Protein AF-A0A525JE66-F1 (afdb_monomer_lite)

Structure (mmCIF, N/CA/C/O backbone):
data_AF-A0A525JE66-F1
#
_entry.id   AF-A0A525JE66-F1
#
loop_
_atom_site.group_PDB
_atom_site.id
_atom_site.type_symbol
_atom_site.label_atom_id
_atom_site.label_alt_id
_atom_site.label_comp_id
_atom_site.label_asym_id
_atom_site.label_entity_id
_atom_site.label_seq_id
_atom_site.pdbx_PDB_ins_code
_atom_site.Cartn_x
_atom_site.Cartn_y
_atom_site.Cartn_z
_atom_site.occupancy
_atom_site.B_iso_or_equiv
_atom_site.auth_seq_id
_atom_site.auth_comp_id
_atom_site.auth_asym_id
_atom_site.auth_atom_id
_atom_site.pdbx_PDB_model_num
ATOM 1 N N . MET A 1 1 ? 0.501 -13.854 -4.302 1.00 89.50 1 MET A N 1
ATOM 2 C CA . MET A 1 1 ? 0.083 -12.611 -5.006 1.00 89.50 1 MET A CA 1
ATOM 3 C C . MET A 1 1 ? 0.296 -11.448 -4.051 1.00 89.50 1 MET A C 1
ATOM 5 O O . MET A 1 1 ? -0.029 -11.608 -2.882 1.00 89.50 1 MET A O 1
ATOM 9 N N . TYR A 1 2 ? 0.844 -10.314 -4.493 1.00 95.88 2 TYR A N 1
ATOM 10 C CA . TYR A 1 2 ? 0.995 -9.157 -3.606 1.00 95.88 2 TYR A CA 1
ATOM 11 C C . TYR A 1 2 ? -0.272 -8.312 -3.621 1.00 95.88 2 TYR A C 1
ATOM 13 O O . TYR A 1 2 ? -0.900 -8.143 -4.667 1.00 95.88 2 TYR A O 1
ATOM 21 N N . THR A 1 3 ? -0.628 -7.770 -2.466 1.00 96.94 3 THR A N 1
ATOM 22 C CA . THR A 1 3 ? -1.794 -6.903 -2.320 1.00 96.94 3 THR A CA 1
ATOM 23 C C . THR A 1 3 ? -1.390 -5.647 -1.567 1.00 96.94 3 THR A C 1
ATOM 25 O O . THR A 1 3 ? -0.843 -5.736 -0.472 1.00 96.94 3 THR A O 1
ATOM 28 N N . LEU A 1 4 ? -1.652 -4.482 -2.150 1.00 95.62 4 LEU A N 1
ATOM 29 C CA . LEU A 1 4 ? -1.508 -3.194 -1.486 1.00 95.62 4 LEU A CA 1
ATOM 30 C C . LEU A 1 4 ? -2.892 -2.757 -1.015 1.00 95.62 4 LEU A C 1
ATOM 32 O O . LEU A 1 4 ? -3.827 -2.671 -1.813 1.00 95.62 4 LEU A O 1
ATOM 36 N N . LEU A 1 5 ? -3.016 -2.503 0.280 1.00 96.12 5 LEU A N 1
ATOM 37 C CA . LEU A 1 5 ? -4.239 -2.052 0.928 1.00 96.12 5 LEU A CA 1
ATOM 38 C C . LEU A 1 5 ? -4.056 -0.600 1.355 1.00 96.12 5 LEU A C 1
ATOM 40 O O . LEU A 1 5 ? -3.178 -0.310 2.165 1.00 96.12 5 LEU A O 1
ATOM 44 N N . VAL A 1 6 ? -4.866 0.302 0.811 1.00 96.12 6 VAL A N 1
ATOM 45 C CA . VAL A 1 6 ? -4.792 1.738 1.111 1.00 96.12 6 VAL A CA 1
ATOM 46 C C . VAL A 1 6 ? -5.811 2.075 2.186 1.00 96.12 6 VAL A C 1
ATOM 48 O O . VAL A 1 6 ? -7.004 1.841 1.992 1.00 96.12 6 VAL A O 1
ATOM 51 N N . TYR A 1 7 ? -5.353 2.643 3.295 1.00 95.06 7 TYR A N 1
ATOM 52 C CA . TYR A 1 7 ? -6.206 3.091 4.392 1.00 95.06 7 TYR A CA 1
ATOM 53 C C . TYR A 1 7 ? -6.212 4.612 4.457 1.00 95.06 7 TYR A C 1
ATOM 55 O O . TYR A 1 7 ? -5.166 5.244 4.302 1.00 95.06 7 TYR A O 1
ATOM 63 N N . HIS A 1 8 ? -7.384 5.198 4.696 1.00 93.56 8 HIS A N 1
ATOM 64 C CA . HIS A 1 8 ? -7.522 6.622 4.992 1.00 93.56 8 HIS A CA 1
ATOM 65 C C . HIS A 1 8 ? -7.889 6.846 6.469 1.00 93.56 8 HIS A C 1
ATOM 67 O O . HIS A 1 8 ? -8.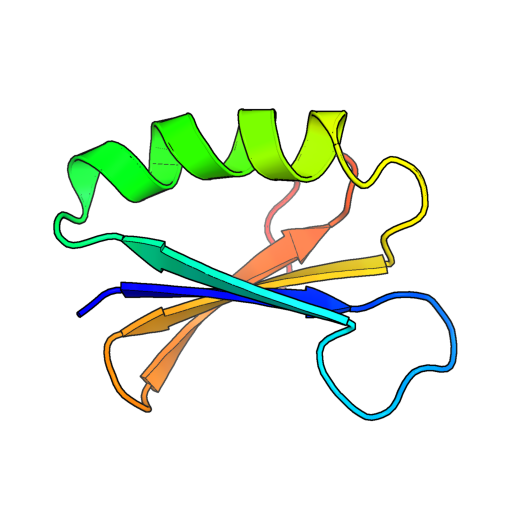432 5.943 7.112 1.00 93.56 8 HIS A O 1
ATOM 73 N N . PRO A 1 9 ? -7.638 8.055 7.009 1.00 92.75 9 PRO A N 1
ATOM 74 C CA . PRO A 1 9 ? -7.891 8.354 8.413 1.00 92.75 9 PRO A CA 1
ATOM 75 C C . PRO A 1 9 ? -9.325 8.031 8.850 1.00 92.75 9 PRO A C 1
ATOM 77 O O . PRO A 1 9 ? -10.297 8.524 8.277 1.00 92.75 9 PRO A O 1
ATOM 80 N N . GLY A 1 10 ? -9.450 7.220 9.902 1.00 90.12 10 GLY A N 1
ATOM 81 C CA . GLY A 1 10 ? -10.737 6.824 10.486 1.00 90.12 10 GLY A CA 1
ATOM 82 C C . GLY A 1 10 ? -11.446 5.662 9.779 1.00 90.12 10 GLY A C 1
ATOM 83 O O . GLY A 1 10 ? -12.494 5.216 10.255 1.00 90.12 10 GLY A O 1
ATOM 84 N N . GLU A 1 11 ? -10.890 5.132 8.687 1.00 88.69 11 GLU A N 1
ATOM 85 C CA . GLU A 1 11 ? -11.446 3.970 7.996 1.00 88.69 11 GLU A CA 1
ATOM 86 C C . GLU A 1 11 ? -10.975 2.659 8.643 1.00 88.69 11 GLU A C 1
ATOM 88 O O . GLU A 1 11 ? -9.795 2.441 8.902 1.00 88.69 11 GLU A O 1
ATOM 93 N N . LYS A 1 12 ? -11.919 1.745 8.902 1.00 87.31 12 LYS A N 1
ATOM 94 C CA . LYS A 1 12 ? -11.626 0.408 9.460 1.00 87.31 12 LYS A CA 1
ATOM 95 C C . LYS A 1 12 ? -11.297 -0.637 8.391 1.00 87.31 12 LYS A C 1
ATOM 97 O O . LYS A 1 12 ? -10.855 -1.733 8.720 1.00 87.31 12 LYS A O 1
ATOM 102 N N . ALA A 1 13 ? -11.569 -0.319 7.132 1.00 91.69 13 ALA A N 1
ATOM 103 C CA . ALA A 1 13 ? -11.345 -1.180 5.983 1.00 91.69 13 ALA A CA 1
ATOM 104 C C . ALA A 1 13 ? -10.517 -0.420 4.949 1.00 91.69 13 ALA A C 1
ATOM 106 O O . ALA A 1 13 ? -10.563 0.807 4.904 1.00 91.69 13 ALA A O 1
ATOM 107 N N . ALA A 1 14 ? -9.779 -1.158 4.122 1.00 93.44 14 ALA A N 1
ATOM 108 C CA . ALA A 1 14 ? -9.015 -0.556 3.044 1.00 93.44 14 ALA A CA 1
ATOM 109 C C . ALA A 1 14 ? -9.967 0.087 2.027 1.00 93.44 14 ALA A C 1
ATOM 111 O O . ALA A 1 14 ? -10.879 -0.568 1.517 1.00 93.44 14 ALA A O 1
ATOM 112 N N . ARG A 1 15 ? -9.727 1.357 1.707 1.00 94.06 15 ARG A N 1
ATOM 113 C CA . ARG A 1 15 ? -10.428 2.102 0.656 1.00 94.06 15 ARG A CA 1
ATOM 114 C C . ARG A 1 15 ? -10.169 1.513 -0.720 1.00 94.06 15 ARG A C 1
ATOM 116 O O . ARG A 1 15 ? -11.068 1.457 -1.553 1.00 94.06 15 ARG A O 1
ATOM 123 N N . ALA A 1 16 ? -8.923 1.110 -0.953 1.00 94.12 16 ALA A N 1
ATOM 124 C CA . ALA A 1 16 ? -8.467 0.547 -2.211 1.00 94.12 16 ALA A CA 1
ATOM 125 C C . ALA A 1 16 ? -7.643 -0.715 -1.970 1.00 94.12 16 ALA A C 1
ATOM 127 O O . ALA A 1 16 ? -6.946 -0.859 -0.964 1.00 94.12 16 ALA A O 1
ATOM 128 N N . THR A 1 17 ? -7.753 -1.641 -2.918 1.00 95.44 17 THR A N 1
ATOM 129 C CA . THR A 1 17 ? -7.029 -2.910 -2.937 1.00 95.44 17 THR A CA 1
ATOM 130 C C . THR A 1 17 ? -6.400 -3.076 -4.311 1.00 95.44 17 THR A C 1
ATOM 132 O O . THR A 1 17 ? -7.109 -3.288 -5.294 1.00 95.44 17 THR A O 1
ATOM 135 N N . ILE A 1 18 ? -5.074 -2.996 -4.381 1.00 95.56 18 ILE A N 1
ATOM 136 C CA . ILE A 1 18 ? -4.313 -3.133 -5.622 1.00 95.56 18 ILE A CA 1
ATOM 137 C C . ILE A 1 18 ? -3.610 -4.485 -5.604 1.00 95.56 18 ILE A C 1
ATOM 139 O O . ILE A 1 18 ? -2.857 -4.788 -4.681 1.00 95.56 18 ILE A O 1
ATOM 143 N N . LYS A 1 19 ? -3.856 -5.313 -6.622 1.00 95.75 19 LYS A N 1
ATOM 144 C CA . LYS A 1 19 ? -3.202 -6.619 -6.770 1.00 95.75 19 LYS A CA 1
ATOM 145 C C . LYS A 1 19 ? -1.998 -6.488 -7.686 1.00 95.75 19 LYS A C 1
ATOM 147 O O . LYS A 1 19 ? -2.137 -6.057 -8.827 1.00 95.75 19 LYS A O 1
ATOM 152 N N . VAL A 1 20 ? -0.841 -6.914 -7.198 1.00 95.56 20 VAL A N 1
ATOM 153 C CA . VAL A 1 20 ? 0.428 -6.842 -7.918 1.00 95.56 20 VAL A CA 1
ATOM 154 C C . VAL A 1 20 ? 1.015 -8.254 -8.036 1.00 95.56 20 VAL A C 1
ATOM 156 O O . VAL A 1 20 ? 1.246 -8.927 -7.028 1.00 95.56 20 VAL A O 1
ATOM 159 N N . PRO A 1 21 ? 1.251 -8.762 -9.258 1.00 92.88 21 PRO A N 1
ATOM 160 C CA . PRO A 1 21 ? 1.652 -10.153 -9.451 1.00 92.88 21 PRO A CA 1
ATOM 161 C C . PRO A 1 21 ? 3.104 -10.432 -9.050 1.00 92.88 21 PRO A C 1
ATOM 163 O O . PRO A 1 21 ? 3.417 -11.563 -8.680 1.00 92.88 21 PRO A O 1
ATOM 166 N N . LYS A 1 22 ? 3.993 -9.433 -9.109 1.00 93.12 22 LYS A N 1
ATOM 167 C CA . LYS A 1 22 ? 5.433 -9.608 -8.879 1.00 93.12 22 LYS A CA 1
ATOM 168 C C . LYS A 1 22 ? 5.951 -8.669 -7.801 1.00 93.12 22 LYS A C 1
ATOM 170 O O . LYS A 1 22 ? 5.560 -7.512 -7.736 1.00 93.12 22 LYS A O 1
ATOM 175 N N . ALA A 1 23 ? 6.917 -9.151 -7.025 1.00 88.81 23 ALA A N 1
ATOM 176 C CA . ALA A 1 23 ? 7.563 -8.371 -5.971 1.00 88.81 23 ALA A CA 1
ATOM 177 C C . ALA A 1 23 ? 8.249 -7.103 -6.505 1.00 88.81 23 ALA A C 1
ATOM 179 O O . ALA A 1 23 ? 8.199 -6.061 -5.862 1.00 88.81 23 ALA A O 1
ATOM 180 N N . ALA A 1 24 ? 8.885 -7.202 -7.679 1.00 90.19 24 ALA A N 1
ATOM 181 C CA . ALA A 1 24 ? 9.595 -6.086 -8.302 1.00 90.19 24 ALA A CA 1
ATOM 182 C C . ALA A 1 24 ? 8.654 -4.913 -8.615 1.00 90.19 24 ALA A C 1
ATOM 184 O O . ALA A 1 24 ? 9.015 -3.762 -8.389 1.00 90.19 24 A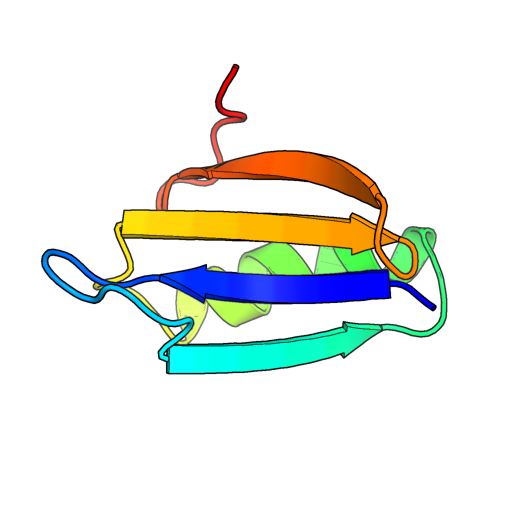LA A O 1
ATOM 185 N N . ASP A 1 25 ? 7.430 -5.227 -9.042 1.00 93.12 25 ASP A N 1
ATOM 186 C CA . ASP A 1 25 ? 6.435 -4.233 -9.435 1.00 93.12 25 ASP A CA 1
ATOM 187 C C . ASP A 1 25 ? 5.835 -3.527 -8.204 1.00 93.12 25 ASP A C 1
ATOM 189 O O . ASP A 1 25 ? 5.393 -2.389 -8.296 1.00 93.12 25 ASP A O 1
ATOM 193 N N . VAL A 1 26 ? 5.877 -4.142 -7.011 1.00 91.88 26 VAL A N 1
ATOM 194 C CA . VAL A 1 26 ? 5.364 -3.523 -5.771 1.00 91.88 26 VAL A CA 1
ATOM 195 C C . VAL A 1 26 ? 6.083 -2.209 -5.475 1.00 91.88 26 VAL A C 1
ATOM 197 O O . VAL A 1 26 ? 5.448 -1.225 -5.103 1.00 91.88 26 VAL A O 1
ATOM 200 N N . LEU A 1 27 ? 7.406 -2.176 -5.653 1.00 87.88 27 LEU A N 1
ATOM 201 C CA . LEU 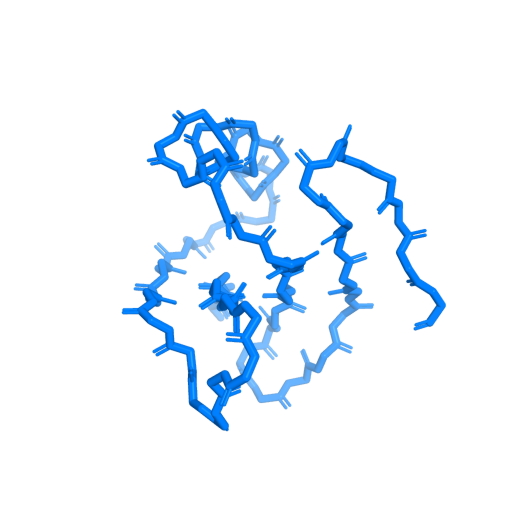A 1 27 ? 8.207 -0.989 -5.352 1.00 87.88 27 LEU A CA 1
ATOM 202 C C . LEU A 1 27 ? 7.938 0.164 -6.324 1.00 87.88 27 LEU A C 1
ATOM 204 O O . LEU A 1 27 ? 8.082 1.318 -5.933 1.00 87.88 27 LEU A O 1
ATOM 208 N N . THR A 1 28 ? 7.526 -0.134 -7.557 1.00 92.81 28 THR A N 1
ATOM 209 C CA . THR A 1 28 ? 7.122 0.879 -8.542 1.00 92.81 28 THR A CA 1
ATOM 210 C C . THR A 1 28 ? 5.663 1.296 -8.383 1.00 92.81 28 THR A C 1
ATOM 212 O O . THR A 1 28 ? 5.346 2.463 -8.578 1.00 92.81 28 THR A O 1
ATOM 215 N N . THR A 1 29 ? 4.786 0.384 -7.951 1.00 93.81 29 THR A N 1
ATOM 216 C CA . THR A 1 29 ? 3.360 0.666 -7.735 1.00 93.81 29 THR A CA 1
ATOM 217 C C . THR A 1 29 ? 3.104 1.484 -6.468 1.00 93.81 29 THR A C 1
ATOM 219 O O . THR A 1 29 ? 2.168 2.274 -6.445 1.00 93.81 29 THR A O 1
ATOM 222 N N . ILE A 1 30 ? 3.917 1.349 -5.411 1.00 92.38 30 ILE A N 1
ATOM 223 C CA . ILE A 1 30 ? 3.740 2.148 -4.181 1.00 92.38 30 ILE A CA 1
ATOM 224 C C . ILE A 1 30 ? 3.728 3.662 -4.486 1.00 92.38 30 ILE A C 1
ATOM 226 O O . ILE A 1 30 ? 2.752 4.307 -4.114 1.00 92.38 30 ILE A O 1
ATOM 230 N N . PRO A 1 31 ? 4.728 4.248 -5.178 1.00 92.00 31 PRO A N 1
ATOM 231 C CA . PRO A 1 31 ? 4.700 5.663 -5.552 1.00 92.00 31 PRO A CA 1
ATOM 232 C C . PRO A 1 31 ? 3.466 6.081 -6.359 1.00 92.00 31 PRO A C 1
ATOM 234 O O . PRO A 1 31 ? 2.931 7.158 -6.119 1.00 92.00 31 PRO A O 1
ATOM 237 N N . GLU A 1 32 ? 3.002 5.240 -7.287 1.00 93.50 32 GLU A N 1
ATOM 238 C CA . GLU A 1 32 ? 1.802 5.506 -8.093 1.00 93.50 32 GLU A CA 1
ATOM 239 C C . GLU A 1 32 ? 0.553 5.575 -7.206 1.00 93.50 32 GLU A C 1
ATOM 241 O O . GLU A 1 32 ? -0.216 6.530 -7.283 1.00 93.50 32 GLU A O 1
ATOM 246 N N . VAL A 1 33 ? 0.404 4.617 -6.288 1.00 92.50 33 VAL A N 1
ATOM 247 C CA . VAL A 1 33 ? -0.698 4.579 -5.317 1.00 92.50 33 VAL A CA 1
ATOM 248 C C . VAL A 1 33 ? -0.646 5.782 -4.375 1.00 92.50 33 VAL A C 1
ATOM 250 O O . VAL A 1 33 ? -1.675 6.389 -4.095 1.00 92.50 33 VAL A O 1
ATOM 253 N N . LEU A 1 34 ? 0.539 6.168 -3.901 1.00 91.12 34 LEU A N 1
ATOM 254 C CA . LEU A 1 34 ? 0.701 7.352 -3.052 1.00 91.12 34 LEU A CA 1
ATOM 255 C C . LEU A 1 34 ? 0.379 8.656 -3.800 1.00 91.12 34 LEU A C 1
ATOM 257 O O . LEU A 1 34 ? -0.159 9.592 -3.206 1.00 91.12 34 LEU A O 1
ATOM 261 N N . ALA A 1 35 ? 0.676 8.716 -5.101 1.00 91.12 35 ALA A N 1
ATOM 262 C CA . ALA A 1 35 ? 0.314 9.841 -5.955 1.00 91.12 35 ALA A CA 1
ATOM 263 C C . ALA A 1 35 ? -1.195 9.893 -6.251 1.00 91.12 35 ALA A C 1
ATOM 265 O O . ALA A 1 35 ? -1.747 10.976 -6.386 1.00 91.12 35 ALA A O 1
ATOM 266 N N . GLU A 1 36 ? -1.888 8.758 -6.3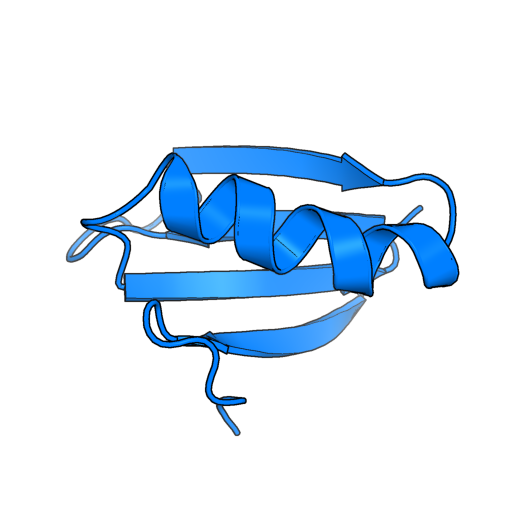21 1.00 92.62 36 GLU A N 1
ATOM 267 C CA . GLU A 1 36 ? -3.347 8.729 -6.492 1.00 92.62 36 GLU A CA 1
ATOM 268 C C . GLU A 1 36 ? -4.094 9.013 -5.173 1.00 92.62 36 GLU A C 1
ATOM 270 O O . GLU A 1 36 ? -5.162 9.627 -5.165 1.00 92.62 36 GLU A O 1
ATOM 275 N N . HIS A 1 37 ? -3.508 8.629 -4.034 1.00 89.88 37 HIS A N 1
ATOM 276 C CA . HIS A 1 37 ? -4.125 8.700 -2.710 1.00 89.88 37 HIS A CA 1
ATOM 277 C C . HIS A 1 37 ? -3.401 9.663 -1.757 1.00 89.88 37 HIS A C 1
ATOM 279 O O . HIS A 1 37 ? -3.015 9.287 -0.654 1.00 89.88 37 HIS A O 1
ATOM 285 N N . HIS A 1 38 ? -3.286 10.942 -2.119 1.00 83.00 38 HIS A N 1
ATOM 286 C CA . HIS A 1 38 ? -2.603 11.964 -1.301 1.00 83.00 38 HIS A CA 1
ATOM 287 C C . HIS A 1 38 ? -3.127 12.133 0.139 1.00 83.00 38 HIS A C 1
ATOM 289 O O . HIS A 1 38 ? -2.460 12.733 0.977 1.00 83.00 38 HIS A O 1
ATOM 295 N N . THR A 1 39 ? -4.338 11.650 0.424 1.00 87.19 39 THR A N 1
ATOM 296 C CA . THR A 1 39 ? -4.985 11.716 1.742 1.00 87.19 39 THR A CA 1
ATOM 297 C C . THR A 1 39 ? -4.985 10.377 2.473 1.00 87.19 39 THR A C 1
ATOM 299 O O . THR A 1 39 ? -5.768 10.201 3.411 1.00 87.19 39 THR A O 1
ATOM 302 N N . CYS A 1 40 ? -4.190 9.401 2.027 1.00 91.06 40 CYS A N 1
ATOM 303 C CA . CYS A 1 40 ? -4.062 8.156 2.764 1.00 91.06 40 CYS A CA 1
ATOM 304 C C . CYS A 1 40 ? -3.437 8.407 4.152 1.00 91.06 40 CYS A C 1
ATOM 306 O O . CYS A 1 40 ? -2.824 9.443 4.419 1.00 91.06 40 CYS A O 1
ATOM 308 N N . GLU A 1 41 ? -3.592 7.438 5.045 1.00 93.00 41 GLU A N 1
ATOM 309 C CA . GLU A 1 41 ? -2.849 7.354 6.302 1.00 93.00 41 GLU A CA 1
ATOM 310 C C . GLU A 1 41 ? -1.634 6.439 6.131 1.00 93.00 41 GLU A C 1
ATOM 312 O O . GLU A 1 41 ? -0.510 6.796 6.484 1.00 93.00 41 GLU A O 1
ATOM 317 N N . HIS A 1 42 ? -1.863 5.262 5.546 1.00 94.00 42 HIS A N 1
ATOM 318 C CA . HIS A 1 42 ? -0.822 4.292 5.246 1.00 94.00 42 HIS A CA 1
ATOM 319 C C . HIS A 1 42 ? -1.268 3.300 4.163 1.00 94.00 42 HIS A C 1
ATOM 321 O O . HIS A 1 42 ? -2.460 3.097 3.912 1.00 94.00 42 HIS A O 1
ATOM 327 N N . VAL A 1 43 ? -0.287 2.647 3.543 1.00 95.31 43 VAL A N 1
ATOM 328 C CA . VAL A 1 43 ? -0.473 1.535 2.609 1.00 95.31 43 VAL A CA 1
ATOM 329 C C . VAL A 1 43 ? 0.150 0.281 3.208 1.00 95.31 43 VAL A C 1
ATOM 331 O O . VAL A 1 43 ? 1.343 0.255 3.514 1.00 95.31 43 VAL A O 1
ATOM 334 N N . VAL A 1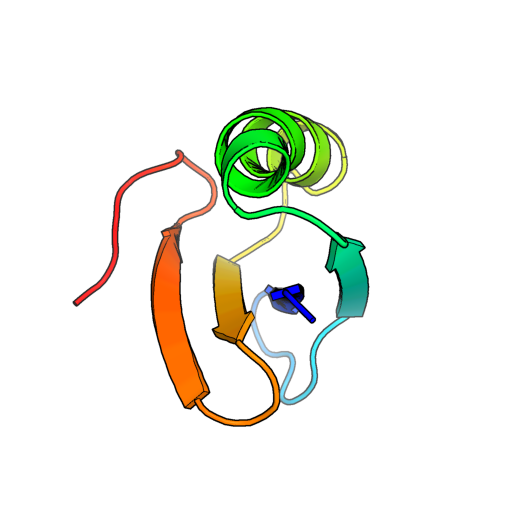 44 ? -0.641 -0.775 3.375 1.00 95.62 44 VAL A N 1
ATOM 335 C CA . VAL A 1 44 ? -0.162 -2.081 3.845 1.00 95.62 44 VAL A CA 1
ATOM 336 C C . VAL A 1 44 ? 0.158 -2.960 2.648 1.00 95.62 44 VAL A C 1
ATOM 338 O O . VAL A 1 44 ? -0.673 -3.129 1.760 1.00 95.62 44 VAL A O 1
ATOM 341 N N . VAL A 1 45 ? 1.346 -3.557 2.644 1.00 95.62 45 VAL A N 1
ATOM 342 C CA . VAL A 1 45 ? 1.761 -4.538 1.642 1.00 95.62 45 VAL A CA 1
ATOM 343 C C . VAL A 1 45 ? 1.618 -5.937 2.224 1.00 95.62 45 VAL A C 1
ATOM 345 O O . VAL A 1 45 ? 2.258 -6.290 3.217 1.00 95.62 45 VAL A O 1
ATOM 348 N N . MET A 1 46 ? 0.792 -6.739 1.568 1.00 96.62 46 MET A N 1
ATOM 349 C CA . MET A 1 46 ? 0.507 -8.127 1.901 1.00 96.62 46 MET A CA 1
ATOM 350 C C . MET A 1 46 ? 1.073 -9.053 0.822 1.00 96.62 46 MET A C 1
ATOM 352 O O . MET A 1 46 ? 1.098 -8.697 -0.359 1.00 96.62 46 MET A O 1
ATOM 356 N N . LEU A 1 47 ? 1.475 -10.258 1.211 1.00 95.06 47 LEU A N 1
ATOM 357 C CA . LEU A 1 47 ? 1.662 -11.393 0.312 1.00 95.06 47 LEU A CA 1
ATOM 358 C C . LEU A 1 47 ? 0.667 -12.469 0.721 1.00 95.06 47 LEU A C 1
ATOM 360 O O . LEU A 1 47 ? 0.792 -13.047 1.799 1.00 95.06 47 LEU A O 1
ATOM 364 N N . ASP A 1 48 ? -0.321 -12.693 -0.141 1.00 88.81 48 ASP A N 1
ATOM 365 C CA . ASP A 1 48 ? -1.513 -13.471 0.187 1.00 88.81 48 ASP A CA 1
ATOM 366 C C . ASP A 1 48 ? -2.160 -12.895 1.468 1.00 88.81 48 ASP A C 1
ATOM 368 O O . ASP A 1 48 ? -2.631 -11.758 1.420 1.00 88.81 48 ASP A O 1
ATOM 372 N N . ASP A 1 49 ? -2.092 -13.589 2.608 1.00 89.62 49 ASP A N 1
ATOM 373 C CA . ASP A 1 49 ? -2.642 -13.129 3.898 1.00 89.62 49 ASP A CA 1
ATOM 374 C C . ASP A 1 49 ? -1.570 -12.691 4.917 1.00 89.62 49 ASP A C 1
ATOM 376 O O . ASP A 1 49 ? -1.867 -12.413 6.081 1.00 89.62 49 ASP A O 1
ATOM 380 N N . ILE A 1 50 ? -0.304 -12.607 4.499 1.00 94.38 50 ILE A N 1
ATOM 381 C CA . ILE A 1 50 ? 0.816 -12.229 5.368 1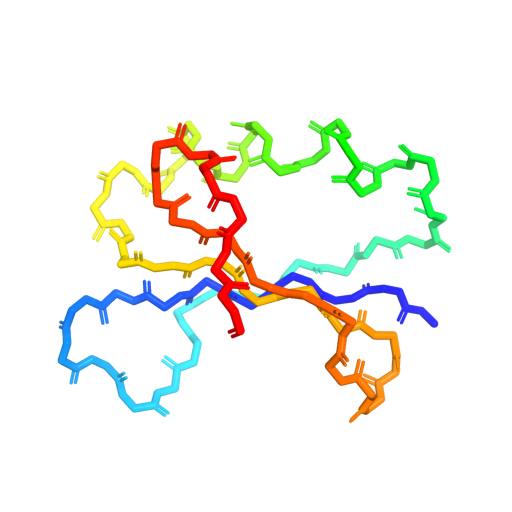.00 94.38 50 ILE A CA 1
ATOM 382 C C . ILE A 1 50 ? 1.151 -10.751 5.165 1.00 94.38 50 ILE A C 1
ATOM 384 O O . ILE A 1 50 ? 1.545 -10.345 4.071 1.00 94.38 50 ILE A O 1
ATOM 388 N N . ARG A 1 51 ? 1.071 -9.947 6.235 1.00 94.69 51 ARG A N 1
ATOM 389 C CA . ARG A 1 51 ? 1.591 -8.569 6.239 1.00 94.69 51 ARG A CA 1
ATOM 390 C C . ARG A 1 51 ? 3.110 -8.606 6.120 1.00 94.69 51 ARG A C 1
ATOM 392 O O . ARG A 1 51 ? 3.783 -9.140 6.996 1.00 94.69 51 ARG A O 1
ATOM 399 N N . LEU A 1 52 ? 3.641 -8.004 5.058 1.00 94.12 52 LEU A N 1
ATOM 400 C CA . LEU A 1 52 ? 5.082 -7.866 4.859 1.00 94.12 52 LEU A CA 1
ATOM 401 C C . LEU A 1 52 ? 5.610 -6.589 5.510 1.00 94.12 52 LEU A C 1
ATOM 403 O O . LEU A 1 52 ? 6.551 -6.633 6.294 1.00 94.12 52 LEU A O 1
ATOM 407 N N . PHE A 1 53 ? 5.015 -5.447 5.167 1.00 94.50 53 PHE A N 1
ATOM 408 C CA . PHE A 1 53 ? 5.347 -4.139 5.728 1.00 94.50 53 PHE A CA 1
ATOM 409 C C . PHE A 1 53 ? 4.205 -3.156 5.463 1.00 94.50 53 PHE A C 1
ATOM 411 O O . PHE A 1 53 ? 3.273 -3.455 4.718 1.00 94.50 53 PHE A O 1
ATOM 418 N N . ALA A 1 54 ? 4.270 -1.977 6.071 1.00 94.94 54 ALA A N 1
ATOM 419 C CA . ALA A 1 54 ? 3.415 -0.854 5.710 1.00 94.94 54 ALA A CA 1
ATOM 420 C C . ALA A 1 54 ? 4.276 0.378 5.426 1.00 94.94 54 ALA A C 1
ATOM 422 O O . ALA A 1 54 ? 5.418 0.453 5.882 1.00 94.94 54 ALA A O 1
ATOM 423 N N . VAL A 1 55 ? 3.741 1.318 4.658 1.00 94.56 55 VAL A N 1
ATOM 424 C CA . VAL A 1 55 ? 4.353 2.625 4.418 1.00 94.56 55 VAL A CA 1
ATOM 425 C C . VAL A 1 55 ? 3.366 3.731 4.754 1.00 94.56 55 VAL A C 1
ATOM 427 O O . VAL A 1 55 ? 2.169 3.559 4.540 1.00 94.56 55 VAL A O 1
ATOM 430 N N . ASP A 1 56 ? 3.851 4.846 5.288 1.00 92.88 56 ASP A N 1
ATOM 431 C CA . ASP A 1 56 ? 3.058 6.066 5.393 1.00 92.88 56 ASP A CA 1
ATOM 432 C C . ASP A 1 56 ? 2.880 6.715 4.012 1.00 92.88 56 ASP A C 1
ATOM 434 O O . ASP A 1 56 ? 3.479 6.305 3.011 1.00 92.88 56 ASP A O 1
ATOM 438 N N . CYS A 1 57 ? 2.057 7.757 3.953 1.00 87.50 57 CYS A N 1
ATOM 439 C CA . CYS A 1 57 ? 1.749 8.430 2.690 1.00 87.50 57 CYS A CA 1
ATOM 440 C C . CYS A 1 57 ? 2.854 9.349 2.174 1.00 87.50 57 CYS A C 1
ATOM 442 O O . CYS A 1 57 ? 2.735 9.930 1.098 1.00 87.50 57 CYS A O 1
ATOM 444 N N . VAL A 1 58 ? 3.952 9.432 2.922 1.00 87.44 58 VAL A N 1
ATOM 445 C CA . VAL A 1 58 ? 5.200 10.086 2.535 1.00 87.44 58 VAL A CA 1
ATOM 446 C C . VAL A 1 58 ? 6.222 9.055 2.024 1.00 87.44 58 VAL A C 1
ATOM 448 O O . VAL A 1 58 ? 7.292 9.427 1.549 1.00 87.44 58 VAL A O 1
ATOM 451 N N . GLY A 1 59 ? 5.893 7.758 2.074 1.00 85.62 59 GLY A N 1
ATOM 452 C CA . GLY A 1 59 ? 6.726 6.651 1.610 1.00 85.62 59 GLY A CA 1
ATOM 453 C C . GLY A 1 59 ? 7.667 6.065 2.667 1.00 85.62 59 GLY A C 1
ATOM 454 O O . GLY A 1 59 ? 8.477 5.195 2.335 1.00 85.62 59 GLY A O 1
ATOM 455 N N . ASN A 1 60 ? 7.583 6.484 3.932 1.00 89.94 60 ASN A N 1
ATOM 456 C CA . ASN A 1 60 ? 8.402 5.906 4.998 1.00 89.94 60 ASN A CA 1
ATOM 457 C C . ASN A 1 60 ? 7.825 4.570 5.448 1.00 89.94 60 ASN A C 1
ATOM 459 O O . ASN A 1 60 ? 6.619 4.429 5.627 1.00 89.94 60 ASN A O 1
ATOM 463 N N . ARG A 1 61 ? 8.690 3.584 5.697 1.00 90.25 61 ARG A N 1
ATOM 464 C CA . ARG A 1 61 ? 8.254 2.305 6.266 1.00 90.25 61 ARG A CA 1
ATOM 465 C C . ARG A 1 61 ? 7.801 2.467 7.712 1.00 90.25 61 ARG A C 1
ATOM 467 O O . ARG A 1 61 ? 8.509 3.053 8.527 1.00 90.25 61 ARG A O 1
ATOM 474 N N . LEU A 1 62 ? 6.657 1.870 8.015 1.00 87.38 62 LEU A N 1
ATOM 475 C CA . LEU A 1 62 ? 6.102 1.768 9.356 1.00 87.38 62 LEU A CA 1
ATOM 476 C C . LEU A 1 62 ? 6.527 0.442 10.015 1.00 87.38 62 LEU A C 1
ATOM 478 O O . LEU A 1 62 ? 6.660 -0.560 9.300 1.00 87.38 62 LEU A O 1
ATOM 482 N N . PRO A 1 63 ? 6.733 0.431 11.346 1.00 78.62 63 PRO A N 1
ATOM 483 C CA . PRO A 1 63 ? 7.069 -0.774 12.103 1.00 78.62 63 PRO A CA 1
ATOM 484 C C . PRO A 1 63 ? 5.949 -1.833 12.146 1.00 78.62 63 PRO A C 1
ATOM 486 O O . PRO A 1 63 ? 4.762 -1.546 11.835 1.00 78.62 63 PRO A O 1
#

Foldseek 3Di:
DKWKFWAAPPDPGGPDIDDDPDPVVVVVVLVVVLVVCVRTQKIFIDDPPRTPWMAGSVGHTDD

Radius of gyration: 10.52 Å; chains: 1; bounding box: 21×25×22 Å

Sequence (63 aa):
MYTLLVYHPGEKAARATIKVPKAADVLTTIPEVLAEHHTCEHVVVMLDDIRLFAVDCVGNRLP

pLDDT: mean 92.14, std 3.5, range [78.62, 96.94]

Secondary structure (DSSP, 8-state):
-EEEEEE-TT-SS-SEEEEESSHHHHHHHHHHHHHH-TT-SEEEEEETTEEEEEEETTSPEE-